Protein AF-A0A536LM81-F1 (afdb_monomer_lite)

Structure (mmCIF, N/CA/C/O backbone):
data_AF-A0A536LM81-F1
#
_entry.id   AF-A0A536LM81-F1
#
loop_
_atom_site.group_PDB
_atom_site.id
_atom_site.type_symbol
_atom_site.label_atom_id
_atom_site.label_alt_id
_atom_site.label_comp_id
_atom_site.label_asym_id
_atom_site.label_entity_id
_atom_site.label_seq_id
_atom_site.pdbx_PDB_ins_code
_atom_site.Cartn_x
_atom_site.Cartn_y
_atom_site.Cartn_z
_atom_site.occupancy
_atom_site.B_iso_or_equiv
_atom_site.auth_seq_id
_atom_site.auth_comp_id
_atom_site.auth_asym_id
_atom_site.auth_atom_id
_atom_site.pdbx_PDB_model_num
ATOM 1 N N . LEU A 1 1 ? 13.296 4.893 -3.646 1.00 87.00 1 LEU A N 1
ATOM 2 C CA . LEU A 1 1 ? 13.263 3.931 -4.775 1.00 87.00 1 LEU A CA 1
ATOM 3 C C . LEU A 1 1 ? 12.574 4.513 -6.009 1.00 87.00 1 LEU A C 1
ATOM 5 O O . LEU A 1 1 ? 13.217 4.584 -7.043 1.00 87.00 1 LEU A O 1
ATOM 9 N N . PHE A 1 2 ? 11.329 4.995 -5.917 1.00 89.56 2 PHE A N 1
ATOM 10 C CA . PHE A 1 2 ? 10.591 5.499 -7.089 1.00 89.56 2 PHE A CA 1
ATOM 11 C C . PHE A 1 2 ? 11.325 6.600 -7.884 1.00 89.56 2 PHE A C 1
ATOM 13 O O . PHE A 1 2 ? 11.478 6.471 -9.094 1.00 89.56 2 PHE A O 1
ATOM 20 N N . LEU A 1 3 ? 11.869 7.625 -7.208 1.00 90.38 3 LEU A N 1
ATOM 21 C CA . LEU A 1 3 ? 12.634 8.699 -7.867 1.00 90.38 3 LEU A CA 1
ATOM 22 C C . LEU A 1 3 ? 13.874 8.190 -8.623 1.00 90.38 3 LEU A C 1
ATOM 24 O O . LEU A 1 3 ? 14.203 8.695 -9.689 1.00 90.38 3 LEU A O 1
ATOM 28 N N . PHE A 1 4 ? 14.543 7.166 -8.091 1.00 90.69 4 PHE A N 1
ATOM 29 C CA . PHE A 1 4 ? 15.691 6.539 -8.745 1.00 90.69 4 PHE A CA 1
ATOM 30 C C . PHE A 1 4 ? 15.268 5.818 -10.031 1.00 90.69 4 PHE A C 1
ATOM 32 O O . PHE A 1 4 ? 15.916 5.967 -11.060 1.00 90.69 4 PHE A O 1
ATOM 39 N N . VAL A 1 5 ? 14.137 5.106 -9.998 1.00 89.38 5 VAL A N 1
ATOM 40 C CA . VAL A 1 5 ? 13.593 4.409 -11.174 1.00 89.38 5 VAL A CA 1
ATOM 41 C C . VAL A 1 5 ? 13.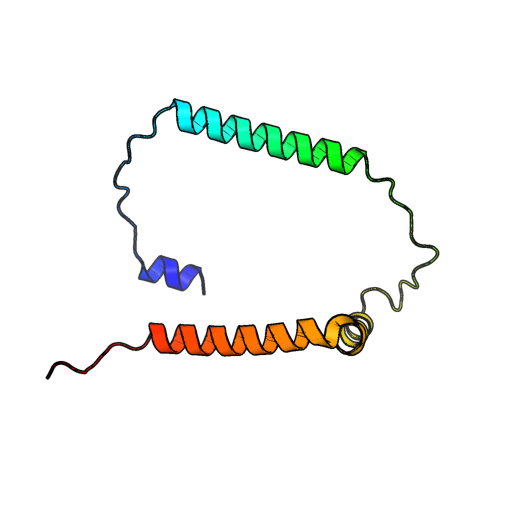207 5.393 -12.281 1.00 89.38 5 VAL A C 1
ATOM 43 O O . VAL A 1 5 ? 13.610 5.188 -13.421 1.00 89.38 5 VAL A O 1
ATOM 46 N N . ILE A 1 6 ? 12.486 6.480 -11.971 1.00 88.81 6 ILE A N 1
ATOM 47 C CA . ILE A 1 6 ? 12.109 7.473 -12.998 1.00 88.81 6 ILE A CA 1
ATOM 48 C C . ILE A 1 6 ? 13.331 8.222 -13.548 1.00 88.81 6 ILE A C 1
ATOM 50 O O . ILE A 1 6 ? 13.355 8.561 -14.727 1.00 88.81 6 ILE A O 1
ATOM 54 N N . ALA A 1 7 ? 14.358 8.443 -12.718 1.00 89.88 7 ALA A N 1
ATOM 55 C CA . ALA A 1 7 ? 15.603 9.068 -13.151 1.00 89.88 7 ALA A CA 1
ATOM 56 C C . ALA A 1 7 ? 16.390 8.158 -14.108 1.00 89.88 7 ALA A C 1
ATOM 58 O O . ALA A 1 7 ? 16.882 8.637 -15.126 1.00 89.88 7 ALA A O 1
ATOM 59 N N . LEU A 1 8 ? 16.456 6.849 -13.828 1.00 89.06 8 LEU A N 1
ATOM 60 C CA . LEU A 1 8 ? 17.071 5.859 -14.722 1.00 89.06 8 LEU A CA 1
ATOM 61 C C . LEU A 1 8 ? 16.290 5.658 -16.026 1.00 89.06 8 LEU A C 1
ATOM 63 O O . LEU A 1 8 ? 16.895 5.362 -17.053 1.00 89.06 8 LEU A O 1
ATOM 67 N N . LEU A 1 9 ? 14.961 5.800 -15.993 1.00 86.94 9 LEU A N 1
ATOM 68 C CA . LEU A 1 9 ? 14.104 5.622 -17.168 1.00 86.94 9 LEU A CA 1
ATOM 69 C C . LEU A 1 9 ? 14.229 6.784 -18.172 1.00 86.94 9 LEU A C 1
ATOM 71 O O . LEU A 1 9 ? 13.948 6.604 -19.356 1.00 86.94 9 LEU A O 1
ATOM 75 N N . GLY A 1 10 ? 14.695 7.952 -17.717 1.00 81.88 10 GLY A N 1
ATOM 76 C CA . GLY A 1 10 ? 14.835 9.154 -18.535 1.00 81.88 10 GLY A CA 1
ATOM 77 C C . GLY A 1 10 ? 13.485 9.740 -18.985 1.00 81.88 10 GLY A C 1
ATOM 78 O O . GLY A 1 10 ? 12.427 9.147 -18.763 1.00 81.88 10 GLY A O 1
ATOM 79 N N . PRO A 1 11 ? 13.478 10.933 -19.606 1.00 76.69 11 PRO A N 1
ATOM 80 C CA . PRO A 1 11 ? 12.252 11.542 -20.110 1.00 76.69 11 PRO A CA 1
ATOM 81 C C . PRO A 1 11 ? 11.655 10.673 -21.225 1.00 76.69 11 PRO A C 1
ATOM 83 O O . PRO A 1 11 ? 12.167 10.623 -22.346 1.00 76.69 11 PRO A O 1
ATOM 86 N N . ALA A 1 12 ? 10.559 9.982 -20.913 1.00 68.81 12 ALA A N 1
ATOM 87 C CA . ALA A 1 12 ? 9.782 9.248 -21.897 1.00 68.81 12 ALA A CA 1
ATOM 88 C C . ALA A 1 12 ? 9.231 10.244 -22.927 1.00 68.81 12 ALA A C 1
ATOM 90 O O . ALA A 1 12 ? 8.481 11.157 -22.584 1.00 68.81 12 ALA A O 1
ATOM 91 N N . ARG A 1 13 ? 9.619 10.090 -24.197 1.00 63.66 13 ARG A N 1
ATOM 92 C CA . ARG A 1 13 ? 9.057 10.894 -25.287 1.00 63.66 13 ARG A CA 1
ATOM 93 C C . ARG A 1 13 ? 7.572 10.565 -25.387 1.00 63.66 13 ARG A C 1
ATOM 95 O O . ARG A 1 13 ? 7.214 9.414 -25.635 1.00 63.66 13 ARG A O 1
ATOM 102 N N . GLU A 1 14 ? 6.718 11.564 -25.187 1.00 64.38 14 GLU A N 1
ATOM 103 C CA . GLU A 1 14 ? 5.279 11.428 -25.389 1.00 64.38 14 GLU A CA 1
ATOM 104 C C . GLU A 1 14 ? 5.008 11.137 -26.871 1.00 64.38 14 GLU A C 1
ATOM 106 O O . GLU A 1 14 ? 4.896 12.032 -27.706 1.00 64.38 14 GLU A O 1
ATOM 111 N N . LEU A 1 15 ? 4.914 9.853 -27.223 1.00 58.97 15 LEU A N 1
ATOM 112 C CA . LEU A 1 15 ? 4.260 9.424 -28.452 1.00 58.97 15 LEU A CA 1
ATOM 113 C C . LEU A 1 15 ? 2.786 9.794 -28.297 1.00 58.97 15 LEU A C 1
ATOM 115 O O . LEU A 1 15 ? 2.026 9.085 -27.634 1.00 58.97 15 LEU A O 1
ATOM 119 N N . GLY A 1 16 ? 2.424 10.955 -28.847 1.00 63.00 16 GLY A N 1
ATOM 120 C CA . GLY A 1 16 ? 1.078 11.509 -28.836 1.00 63.00 16 GLY A CA 1
ATOM 121 C C . GLY A 1 16 ? 0.074 1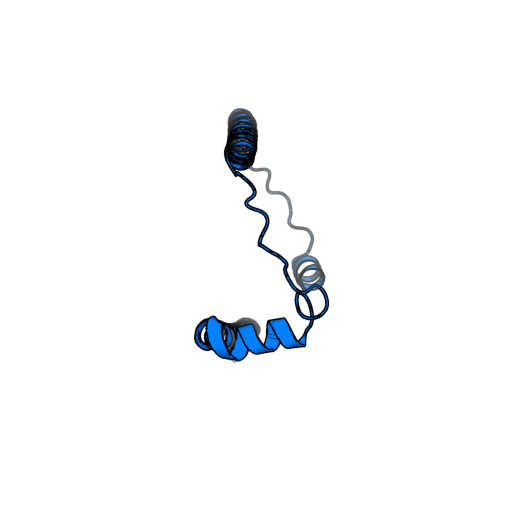0.500 -29.376 1.00 63.00 16 GLY A C 1
ATOM 122 O O . GLY A 1 16 ? -0.161 10.406 -30.576 1.00 63.00 16 GLY A O 1
ATOM 123 N N . ARG A 1 17 ? -0.533 9.724 -28.480 1.00 56.97 17 ARG A N 1
ATOM 124 C CA . ARG A 1 17 ? -1.687 8.901 -28.818 1.00 56.97 17 ARG A CA 1
ATOM 125 C C . ARG A 1 17 ? -2.876 9.836 -28.901 1.00 56.97 17 ARG A C 1
ATOM 127 O O . ARG A 1 17 ? -3.210 10.487 -27.914 1.00 56.97 17 ARG A O 1
ATOM 134 N N . GLY A 1 18 ? -3.484 9.905 -30.084 1.00 63.28 18 GLY A N 1
ATOM 135 C CA . GLY A 1 18 ? -4.716 10.639 -30.342 1.00 63.28 18 GLY A CA 1
ATOM 136 C C . GLY A 1 18 ? -5.768 10.288 -29.297 1.00 63.28 18 GLY A C 1
ATOM 137 O O . GLY A 1 18 ? -6.454 9.274 -29.394 1.00 63.28 18 GLY A O 1
ATOM 138 N N . ARG A 1 19 ? -5.870 11.123 -28.262 1.00 59.31 19 ARG A N 1
ATOM 139 C CA . ARG A 1 19 ? -6.931 11.045 -27.268 1.00 59.31 19 ARG A CA 1
ATOM 140 C C . ARG A 1 19 ? -8.186 11.498 -27.984 1.00 59.31 19 ARG A C 1
ATOM 142 O O . ARG A 1 19 ? -8.380 12.692 -28.206 1.00 59.31 19 ARG A O 1
ATOM 149 N N . LEU A 1 20 ? -9.040 10.551 -28.355 1.00 62.69 20 LEU A N 1
ATOM 150 C CA . LEU A 1 20 ? -10.411 10.874 -28.720 1.00 62.69 20 LEU A CA 1
ATOM 151 C C . LEU A 1 20 ? -10.971 11.698 -27.554 1.00 62.69 20 LEU A C 1
ATOM 153 O O . LEU A 1 20 ? -11.030 11.214 -26.424 1.00 62.69 20 LEU A O 1
ATOM 157 N N . ARG A 1 21 ? -11.302 12.975 -27.791 1.00 66.50 21 ARG A N 1
ATOM 158 C CA . ARG A 1 21 ? -11.744 13.926 -26.746 1.00 66.50 21 ARG A CA 1
ATOM 159 C C . ARG A 1 21 ? -12.872 13.344 -25.885 1.00 66.50 21 ARG A C 1
ATOM 161 O O . ARG A 1 21 ? -12.935 13.609 -24.688 1.00 66.50 21 ARG A O 1
ATOM 168 N N . PHE A 1 22 ? -13.680 12.473 -26.488 1.00 75.00 22 PHE A N 1
ATOM 169 C CA . PHE A 1 22 ? -14.745 11.715 -25.847 1.00 75.00 22 PHE A CA 1
ATOM 170 C C . PHE A 1 22 ? -14.265 10.761 -24.737 1.00 75.00 22 PHE A C 1
ATOM 172 O O . PHE A 1 22 ? -14.910 10.677 -23.699 1.00 75.00 22 PHE A O 1
ATOM 179 N N . GLN A 1 23 ? -13.101 10.115 -24.880 1.00 81.31 23 GLN A N 1
ATOM 180 C CA . GLN A 1 23 ? -12.539 9.238 -23.844 1.00 81.31 23 GLN A CA 1
ATOM 181 C C . GLN A 1 23 ? -12.197 10.017 -22.570 1.00 81.31 23 GLN A C 1
ATOM 183 O O . GLN A 1 23 ? -12.441 9.535 -21.472 1.00 81.31 23 GLN A O 1
ATOM 188 N N . THR A 1 24 ? -11.680 11.243 -22.701 1.00 81.81 24 THR A N 1
ATOM 189 C CA . THR A 1 24 ? -11.380 12.089 -21.531 1.00 81.81 24 THR A CA 1
ATOM 190 C C . THR A 1 24 ? -12.657 12.485 -20.796 1.00 81.81 24 THR A C 1
ATOM 192 O O . THR A 1 24 ? -12.684 12.480 -19.569 1.00 81.81 24 THR A O 1
ATOM 195 N N . TRP A 1 25 ? -13.721 12.786 -21.543 1.00 88.94 25 TRP A N 1
ATOM 196 C CA . TRP A 1 25 ? -15.028 13.114 -20.978 1.00 88.94 25 TRP A CA 1
ATOM 197 C C . TRP A 1 25 ? -15.664 11.908 -20.279 1.00 88.94 25 TRP A C 1
ATOM 199 O O . TRP A 1 25 ? -16.162 12.035 -19.165 1.00 88.94 25 TRP A O 1
ATOM 209 N N . LEU A 1 26 ? -15.565 10.722 -20.886 1.00 91.12 26 LEU A N 1
ATOM 210 C CA . LEU A 1 26 ? -16.053 9.478 -20.296 1.00 91.12 26 LEU A CA 1
ATOM 211 C C . LEU A 1 26 ? -15.272 9.094 -19.028 1.00 91.12 26 LEU A C 1
ATOM 213 O O . LEU A 1 26 ? -15.882 8.717 -18.031 1.00 91.12 26 LEU A O 1
ATOM 217 N N . SER A 1 27 ? -13.942 9.243 -19.021 1.00 90.50 27 SER A N 1
ATOM 218 C CA . SER A 1 27 ? -13.123 9.029 -17.818 1.00 90.50 27 SER A CA 1
ATOM 219 C C . SER A 1 27 ? -13.455 10.027 -16.708 1.00 90.50 27 SER A C 1
ATOM 221 O O . SER A 1 27 ? -13.550 9.632 -15.550 1.00 90.50 27 SER A O 1
ATOM 223 N N . ALA A 1 28 ? -13.672 11.302 -17.045 1.00 92.62 28 ALA A N 1
ATOM 224 C CA . ALA A 1 28 ? -14.071 12.314 -16.068 1.00 92.62 28 ALA A CA 1
ATOM 225 C C . ALA A 1 28 ? -15.449 12.005 -15.463 1.00 92.62 28 ALA A C 1
ATOM 227 O O . ALA A 1 28 ? -15.612 12.073 -14.245 1.00 92.62 28 ALA A O 1
ATOM 228 N N . LEU A 1 29 ? -16.413 11.598 -16.295 1.00 95.38 29 LEU A N 1
ATOM 229 C CA . LEU A 1 29 ? -17.730 11.161 -15.838 1.00 95.38 29 LEU A CA 1
ATOM 230 C C . LEU A 1 29 ? -17.624 9.942 -14.913 1.00 95.38 29 LEU A C 1
ATOM 232 O O . LEU A 1 29 ? -18.250 9.926 -13.858 1.00 95.38 29 LEU A O 1
ATOM 236 N N . PHE A 1 30 ? -16.798 8.952 -15.262 1.00 95.62 30 PHE A N 1
ATOM 237 C CA . PHE A 1 30 ? -16.581 7.769 -14.427 1.00 95.62 30 PHE A CA 1
ATOM 238 C C . PHE A 1 30 ? -16.013 8.126 -13.048 1.00 95.62 30 PHE A C 1
ATOM 240 O O . PHE A 1 30 ? -16.511 7.639 -12.036 1.00 95.62 30 PHE A O 1
ATOM 247 N N . VAL A 1 31 ? -15.016 9.017 -12.990 1.00 96.62 31 VAL A N 1
ATOM 248 C CA . VAL A 1 31 ? -14.449 9.494 -11.716 1.00 96.62 31 VAL A CA 1
ATOM 249 C C . VAL A 1 31 ? -15.502 10.230 -10.888 1.00 96.62 31 VAL A C 1
ATOM 251 O O . VAL A 1 31 ? -15.620 9.966 -9.695 1.00 96.62 31 VAL A O 1
ATOM 254 N N . LEU A 1 32 ? -16.300 11.107 -11.506 1.00 97.25 32 LEU A N 1
ATOM 255 C CA . LEU A 1 32 ? -17.383 11.818 -10.817 1.00 97.25 32 LEU A CA 1
ATOM 256 C C . LEU A 1 32 ? -18.422 10.858 -10.232 1.00 97.25 32 LEU A C 1
ATOM 258 O O . LEU A 1 32 ? -18.810 11.008 -9.076 1.00 97.25 32 LEU A O 1
ATOM 262 N N . VAL A 1 33 ? -18.837 9.851 -11.003 1.00 97.44 33 VAL A N 1
ATOM 263 C CA . VAL A 1 33 ? -19.781 8.826 -10.540 1.00 97.44 33 VAL A CA 1
ATOM 264 C C . VAL A 1 33 ? -19.181 8.010 -9.397 1.00 97.44 33 VAL A C 1
ATOM 266 O O . VAL A 1 33 ? -19.858 7.793 -8.397 1.00 97.44 33 VAL A O 1
ATOM 269 N N . LEU A 1 34 ? -17.915 7.595 -9.499 1.00 97.06 34 LEU A N 1
ATOM 270 C CA . LEU A 1 34 ? -17.243 6.813 -8.458 1.00 97.06 34 LEU A CA 1
ATOM 271 C C . LEU A 1 34 ? -17.092 7.603 -7.152 1.00 97.06 34 LEU A C 1
ATOM 273 O O . LEU A 1 34 ? -17.355 7.064 -6.079 1.00 97.06 34 LEU A O 1
ATOM 277 N N . LEU A 1 35 ? -16.731 8.886 -7.234 1.00 97.00 35 LEU A N 1
ATOM 278 C CA . LEU A 1 35 ? -16.664 9.769 -6.068 1.00 97.00 35 LEU A CA 1
ATOM 279 C C . LEU A 1 35 ? -18.047 10.014 -5.458 1.00 97.00 35 LEU A C 1
ATOM 281 O O . LEU A 1 35 ? -18.189 9.952 -4.239 1.00 97.00 35 LEU A O 1
ATOM 285 N N . GLY A 1 36 ? -19.069 10.240 -6.289 1.00 96.50 36 GLY A N 1
ATOM 286 C CA . GLY A 1 36 ? -20.452 10.383 -5.831 1.00 96.50 36 GLY A CA 1
ATOM 287 C C . GLY A 1 36 ? -20.968 9.120 -5.140 1.00 96.50 36 GLY A C 1
ATOM 288 O O . GLY A 1 36 ? -21.586 9.207 -4.080 1.00 96.50 36 GLY A O 1
ATOM 289 N N . LEU A 1 37 ? -20.648 7.944 -5.686 1.00 95.62 37 LEU A N 1
ATOM 290 C CA . LEU A 1 37 ? -20.977 6.654 -5.085 1.00 95.62 37 LEU A CA 1
ATOM 291 C C . LEU A 1 37 ? -20.259 6.468 -3.745 1.00 95.62 37 LEU A C 1
ATOM 293 O O . LEU A 1 37 ? -20.906 6.124 -2.761 1.00 95.62 37 LEU A O 1
ATOM 297 N N . MET A 1 38 ? -18.951 6.745 -3.675 1.00 95.00 38 MET A N 1
ATOM 298 C CA . MET A 1 38 ? -18.205 6.718 -2.412 1.00 95.00 38 MET A CA 1
ATOM 299 C C . MET A 1 38 ? -18.834 7.640 -1.369 1.00 95.00 38 MET A C 1
ATOM 301 O O . MET A 1 38 ? -19.031 7.229 -0.229 1.00 95.00 38 MET A O 1
ATOM 305 N N . TRP A 1 39 ? -19.177 8.868 -1.756 1.00 94.88 39 TRP A N 1
ATOM 306 C CA . TRP A 1 39 ? -19.812 9.832 -0.864 1.00 94.88 39 TRP A CA 1
ATOM 307 C C . TRP A 1 39 ? -21.161 9.327 -0.340 1.00 94.88 39 TRP A C 1
ATOM 309 O O . TRP A 1 39 ? -21.409 9.369 0.864 1.00 94.88 39 TRP A O 1
ATOM 319 N N . ALA A 1 40 ? -22.006 8.786 -1.221 1.00 93.75 40 ALA A N 1
ATOM 320 C CA . ALA A 1 40 ? -23.292 8.205 -0.843 1.00 93.75 40 ALA A CA 1
ATOM 321 C C . ALA A 1 40 ? -23.131 7.005 0.106 1.00 93.75 40 ALA A C 1
ATOM 323 O O . ALA A 1 40 ? -23.858 6.902 1.094 1.00 93.75 40 ALA A O 1
ATOM 324 N N . LEU A 1 41 ? -22.150 6.131 -0.148 1.00 91.00 41 LEU A N 1
ATOM 325 C CA . LEU A 1 41 ? -21.835 5.008 0.739 1.00 91.00 41 LEU A CA 1
ATOM 326 C C . LEU A 1 41 ? -21.419 5.494 2.129 1.00 91.00 41 LEU A C 1
ATOM 328 O O . LEU A 1 41 ? -21.891 4.949 3.121 1.00 91.00 41 LEU A O 1
ATOM 332 N N . LEU A 1 42 ? -20.580 6.532 2.210 1.00 89.31 42 LEU A N 1
ATOM 333 C CA . LEU A 1 42 ? -20.116 7.093 3.481 1.00 89.31 42 LEU A CA 1
ATOM 334 C C . LEU A 1 42 ? -21.260 7.700 4.308 1.00 89.31 42 LEU A C 1
ATOM 336 O O . LEU A 1 42 ? -21.262 7.550 5.527 1.00 89.31 42 LEU A O 1
ATOM 340 N N . GLN A 1 43 ? -22.255 8.328 3.670 1.00 87.75 43 GLN A N 1
ATOM 341 C CA . GLN A 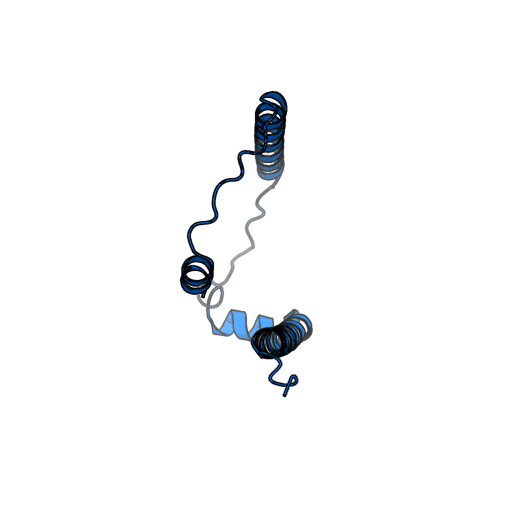1 43 ? -23.436 8.858 4.370 1.00 87.75 43 GLN A CA 1
ATOM 342 C C . GLN A 1 43 ? -24.310 7.763 5.004 1.00 87.75 43 GLN A C 1
ATOM 344 O O . GLN A 1 43 ? -24.999 8.022 5.990 1.00 87.75 43 GLN A O 1
ATOM 349 N N . GLY A 1 44 ? -24.278 6.540 4.465 1.00 79.31 44 GLY A N 1
ATOM 350 C CA . GLY A 1 44 ? -25.011 5.393 5.008 1.00 79.31 44 GLY A CA 1
ATOM 351 C C . GLY A 1 44 ? -24.351 4.735 6.225 1.00 79.31 44 GLY A C 1
ATOM 352 O O . GLY A 1 44 ? -24.972 3.893 6.875 1.00 79.31 44 GLY A O 1
ATOM 353 N N . ILE A 1 45 ? -23.108 5.099 6.557 1.00 82.50 45 ILE A N 1
ATOM 354 C CA . ILE A 1 45 ? -22.365 4.483 7.660 1.00 82.50 45 ILE A CA 1
ATOM 355 C C . ILE A 1 45 ? -22.808 5.114 8.981 1.00 82.50 45 ILE A C 1
ATOM 357 O O . ILE A 1 45 ? -22.400 6.214 9.347 1.00 82.50 45 ILE A O 1
ATOM 361 N N . GLN A 1 46 ? -23.622 4.382 9.737 1.00 77.06 46 GLN A N 1
ATOM 362 C CA . GLN A 1 46 ? -23.907 4.711 11.131 1.00 77.06 46 GLN A CA 1
ATOM 363 C C . GLN A 1 46 ? -22.660 4.408 11.969 1.00 77.06 46 GLN A C 1
ATOM 365 O O . GLN A 1 46 ? -22.332 3.245 12.219 1.00 77.06 46 GLN A O 1
ATOM 370 N N . TYR A 1 47 ? -21.942 5.452 12.386 1.00 68.69 47 TYR A N 1
ATOM 371 C CA . TYR A 1 47 ? -20.757 5.315 13.230 1.00 68.69 47 TYR A CA 1
ATOM 372 C C . TYR A 1 47 ? -21.168 4.858 14.635 1.00 68.69 47 TYR A C 1
ATOM 374 O O . TYR A 1 47 ? -21.549 5.659 15.490 1.00 68.69 47 TYR A O 1
ATOM 382 N N . ARG A 1 48 ? -21.113 3.548 14.883 1.00 72.81 48 ARG A N 1
ATOM 383 C CA . ARG A 1 48 ? -21.273 2.999 16.229 1.00 72.81 48 ARG A CA 1
ATOM 384 C C . ARG A 1 48 ? -19.984 3.261 16.997 1.00 72.81 48 ARG A C 1
ATOM 386 O O . ARG A 1 48 ? -18.979 2.596 16.766 1.00 72.81 48 ARG A O 1
ATOM 393 N N . GLN A 1 49 ? -20.018 4.258 17.881 1.00 63.41 49 GLN A N 1
ATOM 394 C CA . GLN A 1 49 ? -18.904 4.537 18.781 1.00 63.41 49 GLN A CA 1
ATOM 395 C C . GLN A 1 49 ? -18.588 3.274 19.599 1.00 63.41 49 GLN A C 1
ATOM 397 O O . GLN A 1 49 ? -19.495 2.745 20.248 1.00 63.41 49 GLN A O 1
ATOM 402 N N . PRO A 1 50 ? -17.343 2.768 19.558 1.00 66.00 50 PRO A N 1
ATOM 403 C CA . PRO A 1 50 ? -16.950 1.661 20.410 1.00 66.00 50 PRO A CA 1
ATOM 404 C C . PRO A 1 50 ? -17.026 2.099 21.875 1.00 66.00 50 PRO A C 1
ATOM 406 O O . PRO A 1 50 ? -16.583 3.189 22.245 1.00 66.00 50 PRO A O 1
ATOM 409 N N . GLU A 1 51 ? -17.625 1.248 22.703 1.00 64.19 51 GLU A N 1
ATOM 410 C CA . GLU A 1 51 ? -17.780 1.477 24.134 1.00 64.19 51 GLU A CA 1
ATOM 411 C C . GLU A 1 51 ? -16.389 1.510 24.784 1.00 64.19 51 GLU A C 1
ATOM 413 O O . GLU A 1 51 ? -15.673 0.513 24.776 1.00 64.19 51 GLU A O 1
ATOM 418 N N . LYS A 1 52 ? -15.987 2.690 25.278 1.00 62.16 52 LYS A N 1
ATOM 419 C CA . LYS A 1 52 ? -14.786 2.942 26.098 1.00 62.16 52 LYS A CA 1
ATOM 420 C C . LYS A 1 52 ? -13.541 2.156 25.658 1.00 62.16 52 LYS A C 1
ATOM 422 O O . LYS A 1 52 ? -13.065 1.272 26.365 1.00 62.16 52 LYS A O 1
ATOM 427 N N . ALA A 1 53 ? -12.971 2.530 24.515 1.00 64.19 53 ALA A N 1
ATOM 428 C CA . ALA A 1 53 ? -11.597 2.148 24.215 1.00 64.19 53 ALA A CA 1
ATOM 429 C C . ALA A 1 53 ? -10.665 2.780 25.263 1.00 64.19 53 ALA A C 1
ATOM 431 O O . ALA A 1 53 ? -10.679 3.998 25.453 1.00 64.19 53 ALA A O 1
ATOM 432 N N . ASP A 1 54 ? -9.871 1.958 25.948 1.00 71.94 54 ASP A N 1
ATOM 433 C CA . ASP A 1 54 ? -8.799 2.447 26.809 1.00 71.94 54 ASP A CA 1
ATOM 434 C C . ASP A 1 54 ? -7.734 3.113 25.929 1.00 71.94 54 ASP A C 1
ATOM 436 O O . ASP A 1 54 ? -6.931 2.446 25.273 1.00 71.94 54 ASP A O 1
ATOM 440 N N . LEU A 1 55 ? -7.768 4.446 25.884 1.00 71.44 55 LEU A N 1
ATOM 441 C CA . LEU A 1 55 ? -6.877 5.276 25.070 1.00 71.44 55 LEU A CA 1
ATOM 442 C C . LEU A 1 55 ? -5.402 5.132 25.473 1.00 71.44 55 LEU A C 1
ATOM 444 O O . LEU A 1 55 ? -4.531 5.540 24.710 1.00 71.44 55 LEU A O 1
ATOM 448 N N . SER A 1 56 ? -5.112 4.575 26.656 1.00 76.56 56 SER A N 1
ATOM 449 C CA . SER A 1 56 ? -3.737 4.316 27.096 1.00 76.56 56 SER A CA 1
ATOM 450 C C . SER A 1 56 ? -3.133 3.071 26.442 1.00 76.56 56 SER A C 1
ATOM 452 O O . SER A 1 56 ? -1.922 3.002 26.241 1.00 76.56 56 SER A O 1
ATOM 454 N N . TRP A 1 57 ? -3.974 2.106 26.063 1.00 76.69 57 TRP A N 1
ATOM 455 C CA . TRP A 1 57 ? -3.569 0.875 25.390 1.00 76.69 57 TRP A CA 1
ATOM 456 C C . TRP A 1 57 ? -3.770 0.963 23.877 1.00 76.69 57 TRP A C 1
ATOM 458 O O . TRP A 1 57 ? -2.909 0.544 23.097 1.00 76.69 57 TRP A O 1
ATOM 468 N N . PHE A 1 58 ? -4.897 1.534 23.454 1.00 78.94 58 PHE A N 1
ATOM 469 C CA . PHE A 1 58 ? -5.283 1.653 22.056 1.00 78.94 58 PHE A CA 1
ATOM 470 C C . PHE A 1 58 ? -4.364 2.626 21.305 1.00 78.94 58 PHE A C 1
ATOM 472 O O . PHE A 1 58 ? -4.247 3.793 21.663 1.00 78.94 58 PHE A O 1
ATOM 479 N N . GLY A 1 59 ? -3.717 2.146 20.240 1.00 78.81 59 GLY A N 1
ATOM 480 C CA . GLY A 1 59 ? -2.801 2.950 19.420 1.00 78.81 59 GLY A CA 1
ATOM 481 C C . GLY A 1 59 ? -1.336 2.898 19.866 1.00 78.81 59 GLY A C 1
ATOM 482 O O . GLY A 1 59 ? -0.488 3.544 19.253 1.00 78.81 59 GLY A O 1
ATOM 483 N N . THR A 1 60 ? -1.007 2.104 20.888 1.00 90.00 60 THR A N 1
ATOM 484 C CA . THR A 1 60 ? 0.387 1.845 21.273 1.00 90.00 60 THR A CA 1
ATOM 485 C C . THR A 1 60 ? 1.052 0.832 20.337 1.00 90.00 60 THR A C 1
ATOM 487 O O . THR A 1 60 ? 0.395 -0.070 19.811 1.00 90.00 60 THR A O 1
ATOM 490 N N . VAL A 1 61 ? 2.382 0.910 20.188 1.00 91.62 61 VAL A N 1
ATOM 491 C CA . VAL A 1 61 ? 3.171 -0.094 19.443 1.00 91.62 61 VAL A CA 1
ATOM 492 C C . VAL A 1 61 ? 2.939 -1.500 20.002 1.00 91.62 61 VAL A C 1
ATOM 494 O O . VAL A 1 61 ? 2.811 -2.454 19.237 1.00 91.62 61 VAL A O 1
ATOM 497 N N . GLN A 1 62 ? 2.820 -1.627 21.328 1.00 92.12 62 GLN A N 1
ATOM 498 C CA . GLN A 1 62 ? 2.559 -2.903 21.988 1.00 92.12 62 GLN A CA 1
ATOM 499 C C . GLN A 1 62 ? 1.199 -3.489 21.587 1.00 92.12 62 GLN A C 1
ATOM 501 O O . GLN A 1 62 ? 1.131 -4.674 21.264 1.00 92.12 62 GLN A O 1
ATOM 506 N N . SER A 1 63 ? 0.136 -2.676 21.537 1.00 90.94 63 SER A N 1
ATOM 507 C CA . SER A 1 63 ? -1.193 -3.144 21.115 1.00 90.94 63 SER A CA 1
ATOM 508 C C . SER A 1 63 ? -1.200 -3.680 19.678 1.00 90.94 63 SER A C 1
ATOM 510 O O . SER A 1 63 ? -1.799 -4.721 19.404 1.00 90.94 63 SER A O 1
ATOM 512 N N . ILE A 1 64 ? -0.460 -3.028 18.775 1.00 91.88 64 ILE A N 1
ATOM 513 C CA . ILE A 1 64 ? -0.307 -3.464 17.382 1.00 91.88 64 ILE A CA 1
ATOM 514 C C . ILE A 1 64 ? 0.515 -4.754 17.314 1.00 91.88 64 ILE A C 1
ATOM 516 O O . ILE A 1 64 ? 0.116 -5.689 16.624 1.00 91.88 64 ILE A O 1
ATOM 520 N N . ALA A 1 65 ? 1.630 -4.834 18.047 1.00 92.44 65 ALA A N 1
ATOM 521 C CA . ALA A 1 65 ? 2.481 -6.021 18.081 1.00 92.44 65 ALA A CA 1
ATOM 522 C C . ALA A 1 65 ? 1.709 -7.256 18.570 1.00 92.44 65 ALA A C 1
ATOM 524 O O . ALA A 1 65 ? 1.755 -8.301 17.925 1.00 92.44 65 ALA A O 1
ATOM 525 N N . VAL A 1 66 ? 0.933 -7.127 19.652 1.00 94.25 66 VAL A N 1
ATOM 526 C CA . VAL A 1 66 ? 0.066 -8.213 20.133 1.00 94.25 66 VAL A CA 1
ATOM 527 C C . VAL A 1 66 ? -0.928 -8.622 19.046 1.00 94.25 66 VAL A C 1
ATOM 529 O O . VAL A 1 66 ? -1.065 -9.812 18.780 1.00 94.25 66 VAL A O 1
ATOM 532 N N . GLY A 1 67 ? -1.572 -7.671 18.363 1.00 93.12 67 GLY A N 1
ATOM 533 C CA . GLY A 1 67 ? -2.476 -7.971 17.247 1.00 93.12 67 GLY A CA 1
ATOM 534 C C . GLY A 1 67 ? -1.799 -8.725 16.096 1.00 93.12 67 GLY A C 1
ATOM 535 O O . GLY A 1 67 ? -2.343 -9.723 15.621 1.00 93.12 67 GLY A O 1
ATOM 536 N N . LEU A 1 68 ? -0.600 -8.295 15.686 1.00 94.44 68 LEU A N 1
ATOM 537 C CA . LEU A 1 68 ? 0.184 -8.914 14.609 1.00 94.44 68 LEU A CA 1
ATOM 538 C C . LEU A 1 68 ? 0.633 -10.341 14.938 1.00 94.44 68 LEU A C 1
ATOM 540 O O . LEU A 1 68 ? 0.559 -11.203 14.072 1.00 94.44 68 LEU A O 1
ATOM 544 N N . PHE A 1 69 ? 1.045 -10.608 16.178 1.00 94.25 69 PHE A N 1
ATOM 545 C CA . PHE A 1 69 ? 1.548 -11.924 16.590 1.00 94.25 69 PHE A CA 1
ATOM 546 C C . PHE A 1 69 ? 0.480 -12.865 17.163 1.00 94.25 69 PHE A C 1
ATOM 548 O O . PHE A 1 69 ? 0.799 -13.995 17.519 1.00 94.25 69 PHE A O 1
ATOM 555 N N . THR A 1 70 ? -0.781 -12.436 17.259 1.00 94.75 70 THR A N 1
ATOM 556 C CA . THR A 1 70 ? -1.881 -13.295 17.737 1.00 94.75 70 THR A CA 1
ATOM 557 C C . THR A 1 70 ? -2.975 -13.443 16.688 1.00 94.75 70 THR A C 1
ATOM 559 O O . THR A 1 70 ? -3.184 -14.527 16.153 1.00 94.75 70 THR A O 1
ATOM 562 N N . THR A 1 71 ? -3.654 -12.347 16.351 1.00 94.69 71 THR A N 1
ATOM 563 C CA . THR A 1 71 ? -4.826 -12.348 15.463 1.00 94.69 71 THR A CA 1
ATOM 564 C C . THR A 1 71 ? -4.412 -12.351 13.994 1.00 94.69 71 THR A C 1
ATOM 566 O O . THR A 1 71 ? -5.014 -13.038 13.173 1.00 94.69 71 THR A O 1
ATOM 569 N N . PHE A 1 72 ? -3.355 -11.608 13.663 1.00 95.50 72 PHE A N 1
ATOM 570 C CA . PHE A 1 72 ? -2.860 -11.419 12.299 1.00 95.50 72 PHE A CA 1
ATOM 571 C C . PHE A 1 72 ? -1.549 -12.171 12.030 1.00 95.50 72 PHE A C 1
ATOM 573 O O . PHE A 1 72 ? -0.778 -11.770 11.160 1.00 95.50 72 PHE A O 1
ATOM 580 N N . LEU A 1 73 ? -1.323 -13.291 12.724 1.00 96.19 73 LEU A N 1
ATOM 581 C CA . LEU A 1 73 ? -0.089 -14.073 12.603 1.00 96.19 73 LEU A CA 1
ATOM 582 C C . LEU A 1 73 ? 0.131 -14.580 11.170 1.00 96.19 73 LEU A C 1
ATOM 584 O O . LEU A 1 73 ? 1.176 -14.332 10.576 1.00 96.19 73 LEU A O 1
ATOM 588 N N . TYR A 1 74 ? -0.886 -15.207 10.572 1.00 97.44 74 TYR A N 1
ATOM 589 C CA . TYR A 1 74 ? -0.805 -15.711 9.197 1.00 97.44 74 TYR A CA 1
ATOM 590 C C . TYR A 1 74 ? -0.525 -14.621 8.148 1.00 97.44 74 TYR A C 1
ATOM 592 O O . TYR A 1 74 ? 0.403 -14.789 7.356 1.00 97.44 74 TYR A O 1
ATOM 600 N N . PRO A 1 75 ? -1.274 -13.497 8.091 1.00 96.44 75 PRO A N 1
ATOM 601 C CA . PRO A 1 75 ? -0.959 -12.440 7.136 1.00 96.44 75 PRO A CA 1
ATOM 602 C C . PRO A 1 75 ? 0.397 -11.783 7.415 1.00 96.44 75 PRO A C 1
ATOM 604 O O . PRO A 1 75 ? 1.080 -11.428 6.458 1.00 96.44 75 PRO A O 1
ATOM 607 N N . PHE A 1 76 ? 0.830 -11.668 8.675 1.00 97.25 76 PHE A N 1
ATOM 608 C CA . PHE A 1 76 ? 2.173 -11.181 8.997 1.00 97.25 76 PHE A CA 1
ATOM 609 C C . PHE A 1 76 ? 3.258 -12.071 8.369 1.00 97.25 76 PHE A C 1
ATOM 611 O O . PHE A 1 76 ? 4.109 -11.572 7.626 1.00 97.25 76 PHE A O 1
ATOM 618 N N . GLU A 1 77 ? 3.185 -13.389 8.566 1.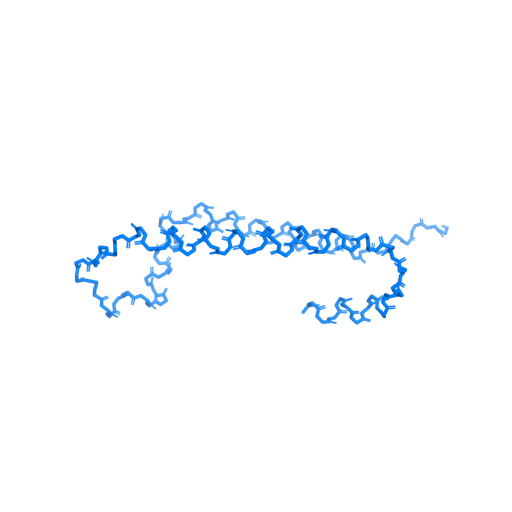00 97.12 77 GLU A N 1
ATOM 619 C CA . GLU A 1 77 ? 4.123 -14.337 7.952 1.00 97.12 77 GLU A CA 1
ATOM 620 C C . GLU A 1 77 ? 4.076 -14.288 6.422 1.00 97.12 77 GLU A C 1
ATOM 622 O O . GLU A 1 77 ? 5.120 -14.244 5.765 1.00 97.12 77 GLU A O 1
ATOM 627 N N . LEU A 1 78 ? 2.875 -14.205 5.843 1.00 98.25 78 LEU A N 1
ATOM 628 C CA . LEU A 1 78 ? 2.710 -14.091 4.397 1.00 98.25 78 LEU A CA 1
ATOM 629 C C . LEU A 1 78 ? 3.374 -12.824 3.849 1.00 98.25 78 LEU A C 1
ATOM 631 O O . LEU A 1 78 ? 4.025 -12.886 2.809 1.00 98.25 78 LEU A O 1
ATOM 635 N N . THR A 1 79 ? 3.263 -11.685 4.541 1.00 97.50 79 THR A N 1
ATOM 636 C CA . THR A 1 79 ? 3.968 -10.466 4.120 1.00 97.50 79 THR A CA 1
ATOM 637 C C . THR A 1 79 ? 5.484 -10.613 4.202 1.00 97.50 79 THR A C 1
ATOM 639 O O . THR A 1 79 ? 6.173 -10.132 3.307 1.00 97.50 79 THR A O 1
ATOM 642 N N . SER A 1 80 ? 6.013 -11.329 5.199 1.00 97.12 80 SER A N 1
ATOM 643 C CA . SER A 1 80 ? 7.450 -11.626 5.289 1.00 97.12 80 SER A CA 1
ATOM 644 C C . SER A 1 80 ? 7.934 -12.440 4.081 1.00 97.12 80 SER A C 1
ATOM 646 O O . SER A 1 80 ? 8.905 -12.067 3.420 1.00 97.12 80 SER A O 1
ATOM 648 N N . ILE A 1 81 ? 7.197 -13.495 3.714 1.00 98.38 81 ILE A N 1
ATOM 649 C CA . ILE A 1 81 ? 7.488 -14.301 2.518 1.00 98.38 81 ILE A CA 1
ATOM 650 C C . ILE A 1 81 ? 7.334 -13.463 1.244 1.00 98.38 81 ILE A C 1
ATOM 652 O O . ILE A 1 81 ? 8.185 -13.528 0.360 1.00 98.38 81 ILE A O 1
ATOM 656 N N . LEU A 1 82 ? 6.284 -12.645 1.144 1.00 98.31 82 LEU A N 1
ATOM 657 C CA . LEU A 1 82 ? 6.057 -11.763 -0.001 1.00 98.31 82 LEU A CA 1
ATOM 658 C C . LEU A 1 82 ? 7.226 -10.789 -0.193 1.00 98.31 82 LEU A C 1
ATOM 660 O O . LEU A 1 82 ? 7.673 -10.588 -1.320 1.00 98.31 82 LEU A O 1
ATOM 664 N N . LEU A 1 83 ? 7.748 -10.220 0.897 1.00 98.06 83 LEU A N 1
ATOM 665 C CA . LEU A 1 83 ? 8.919 -9.344 0.867 1.00 98.06 83 LEU A CA 1
ATOM 666 C C . LEU A 1 83 ? 10.188 -10.101 0.461 1.00 98.06 83 LEU A C 1
ATOM 668 O O . LEU A 1 83 ? 10.959 -9.585 -0.347 1.00 98.06 83 LEU A O 1
ATOM 672 N N . LEU A 1 84 ? 10.384 -11.328 0.954 1.00 98.38 84 LEU A N 1
ATOM 673 C CA . LEU A 1 84 ? 11.494 -12.189 0.536 1.00 98.38 84 LEU A CA 1
ATOM 674 C C . LEU A 1 84 ? 11.438 -12.478 -0.972 1.00 98.38 84 LEU A C 1
ATOM 676 O O . LEU A 1 84 ? 12.427 -12.284 -1.679 1.00 98.38 84 LEU A O 1
ATOM 680 N N . VAL A 1 85 ? 10.273 -12.887 -1.478 1.00 98.25 85 VAL A N 1
ATOM 681 C CA . VAL A 1 85 ? 10.051 -13.163 -2.906 1.00 98.25 85 VAL A CA 1
ATOM 682 C C . VAL A 1 85 ? 10.247 -11.899 -3.744 1.00 98.25 85 VAL A C 1
ATOM 684 O O . VAL A 1 85 ? 10.908 -11.955 -4.780 1.00 98.25 85 VAL A O 1
ATOM 687 N N . ALA A 1 86 ? 9.737 -10.750 -3.294 1.00 97.81 86 ALA A N 1
ATOM 688 C CA . ALA A 1 86 ? 9.920 -9.473 -3.979 1.00 97.81 86 ALA A CA 1
ATOM 689 C C . ALA A 1 86 ? 11.399 -9.062 -4.050 1.00 97.81 86 ALA A C 1
ATOM 691 O O . ALA A 1 86 ? 11.855 -8.606 -5.099 1.00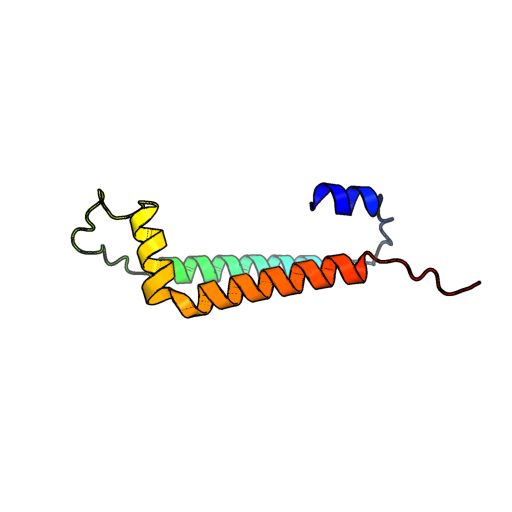 97.81 86 ALA A O 1
ATOM 692 N N . ALA A 1 87 ? 12.163 -9.258 -2.971 1.00 97.12 87 ALA A N 1
ATOM 693 C CA . ALA A 1 87 ? 13.595 -8.973 -2.942 1.00 97.12 87 ALA A CA 1
ATOM 694 C C . ALA A 1 87 ? 14.372 -9.880 -3.908 1.00 97.12 87 ALA A C 1
ATOM 696 O O . ALA A 1 87 ? 15.157 -9.382 -4.716 1.00 97.12 87 ALA A O 1
ATOM 697 N N . ILE A 1 88 ? 14.107 -11.191 -3.886 1.00 97.81 88 ILE A N 1
ATOM 698 C CA . ILE A 1 88 ? 14.712 -12.148 -4.826 1.00 97.81 88 ILE A CA 1
ATOM 699 C C . ILE A 1 88 ? 14.353 -11.779 -6.270 1.00 97.81 88 ILE A C 1
ATOM 701 O O . ILE A 1 88 ? 15.238 -11.716 -7.122 1.00 97.81 88 ILE A O 1
ATOM 705 N N . GLY A 1 89 ? 13.079 -11.488 -6.545 1.00 96.12 89 GLY A N 1
ATOM 706 C CA . GLY A 1 89 ? 12.602 -11.095 -7.871 1.00 96.12 89 GLY A CA 1
ATOM 707 C C . GLY A 1 89 ? 13.265 -9.817 -8.385 1.00 96.12 89 GLY A C 1
ATOM 708 O O . GLY A 1 89 ? 13.699 -9.769 -9.536 1.00 96.12 89 GLY A O 1
ATOM 709 N N . ALA A 1 90 ? 13.418 -8.805 -7.527 1.00 94.56 90 ALA A N 1
ATOM 710 C CA . ALA A 1 90 ? 14.121 -7.572 -7.870 1.00 94.56 90 ALA A CA 1
ATOM 711 C C . ALA A 1 90 ? 15.604 -7.825 -8.191 1.00 94.56 90 ALA A C 1
ATOM 713 O O . ALA A 1 90 ? 16.111 -7.300 -9.183 1.00 94.56 90 ALA A O 1
A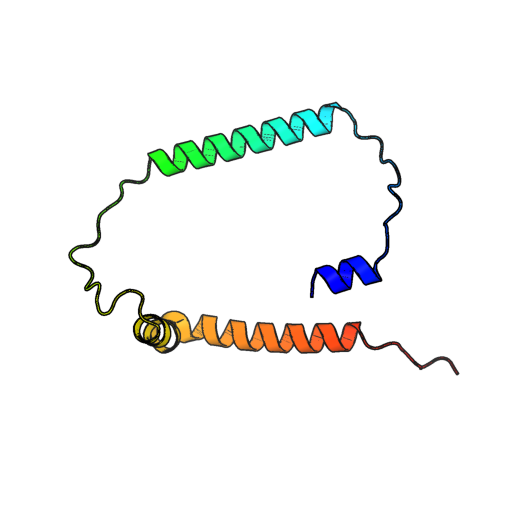TOM 714 N N . ILE A 1 91 ? 16.288 -8.660 -7.398 1.00 94.44 91 ILE A N 1
ATOM 715 C CA . ILE A 1 91 ? 17.696 -9.021 -7.626 1.00 94.44 91 ILE A CA 1
ATOM 716 C C . ILE A 1 91 ? 17.847 -9.794 -8.939 1.00 94.44 91 ILE A C 1
ATOM 718 O O . ILE A 1 91 ? 18.688 -9.430 -9.761 1.00 94.44 91 ILE A O 1
ATOM 722 N N . TYR A 1 92 ? 17.019 -10.816 -9.162 1.00 95.44 92 TYR A N 1
ATOM 723 C CA . TYR A 1 92 ? 17.052 -11.627 -10.378 1.00 95.44 92 TYR A CA 1
ATOM 724 C C . TYR A 1 92 ? 16.833 -10.774 -11.633 1.00 95.44 92 TYR A C 1
ATOM 726 O O . TYR A 1 92 ? 17.622 -10.858 -12.569 1.00 95.44 92 TYR A O 1
ATOM 734 N N . LEU A 1 93 ? 15.828 -9.891 -11.623 1.00 91.75 93 LEU A N 1
ATOM 735 C CA . LEU A 1 93 ? 15.532 -8.999 -12.748 1.00 91.75 93 LEU A CA 1
ATOM 736 C C . LEU A 1 93 ? 16.637 -7.960 -12.987 1.00 91.75 93 LEU A C 1
ATOM 738 O O . LEU A 1 93 ? 16.863 -7.541 -14.119 1.00 91.75 93 LEU A O 1
ATOM 742 N N . SER A 1 94 ? 17.333 -7.536 -11.928 1.00 90.19 94 SER A N 1
ATOM 743 C CA . SER A 1 94 ? 18.448 -6.590 -12.046 1.00 90.19 94 SER A CA 1
ATOM 744 C C . SER A 1 94 ? 19.722 -7.216 -12.629 1.00 90.19 94 SER A C 1
ATOM 746 O O . SER A 1 94 ? 20.619 -6.490 -13.067 1.00 90.19 94 SER A O 1
ATOM 748 N N . ARG A 1 95 ? 19.817 -8.552 -12.644 1.00 87.44 95 ARG A N 1
ATOM 749 C CA . ARG A 1 95 ? 21.000 -9.274 -13.115 1.00 87.44 95 ARG A CA 1
ATOM 750 C C . ARG A 1 95 ? 21.058 -9.231 -14.645 1.00 87.44 95 ARG A C 1
ATOM 752 O O . ARG A 1 95 ? 20.144 -9.684 -15.326 1.00 87.44 95 ARG A O 1
ATOM 759 N N . ARG A 1 96 ? 22.145 -8.692 -15.205 1.00 77.81 96 ARG A N 1
ATOM 760 C CA . ARG A 1 96 ? 22.406 -8.766 -16.651 1.00 77.81 96 ARG A CA 1
ATOM 761 C C . ARG A 1 96 ? 23.001 -10.131 -16.990 1.00 77.81 96 ARG A C 1
ATOM 763 O O . ARG A 1 96 ? 23.874 -10.600 -16.265 1.00 77.81 96 ARG A O 1
ATOM 770 N N . HIS A 1 97 ? 22.525 -10.751 -18.068 1.00 68.81 97 HIS A N 1
ATOM 771 C CA . HIS A 1 97 ? 23.147 -11.956 -18.615 1.00 68.81 97 HIS A CA 1
ATOM 772 C C . HIS A 1 97 ? 24.512 -11.553 -19.187 1.00 68.81 97 HIS A C 1
ATOM 774 O O . HIS A 1 97 ? 24.584 -10.658 -20.027 1.00 68.81 97 HIS A O 1
ATOM 780 N N . VAL A 1 98 ? 25.582 -12.156 -18.670 1.00 62.19 98 VAL A N 1
ATOM 781 C CA . VAL A 1 98 ? 26.967 -12.004 -19.163 1.00 62.19 98 VAL A CA 1
ATOM 782 C C . VAL A 1 98 ? 27.358 -13.271 -19.938 1.00 62.19 98 VAL A C 1
ATOM 784 O O . VAL A 1 98 ? 28.517 -13.647 -20.001 1.00 62.19 98 VAL A O 1
ATOM 787 N N . ASP A 1 99 ? 26.368 -13.938 -20.526 1.00 64.81 99 ASP A N 1
ATOM 788 C CA . ASP A 1 99 ? 26.542 -15.186 -21.258 1.00 64.81 99 ASP A CA 1
ATOM 789 C C . ASP A 1 99 ? 26.253 -14.907 -22.736 1.00 64.81 99 ASP A C 1
ATOM 791 O O . ASP A 1 99 ? 25.166 -15.187 -23.217 1.00 64.81 99 ASP A O 1
ATOM 795 N N . ASP A 1 100 ? 27.201 -14.242 -23.395 1.00 57.22 100 ASP A N 1
ATOM 796 C CA . ASP A 1 100 ? 27.362 -14.165 -24.856 1.00 57.22 100 ASP A CA 1
ATOM 797 C C . ASP A 1 100 ? 28.812 -13.705 -25.128 1.00 57.22 100 ASP A C 1
ATOM 799 O O . ASP A 1 100 ? 29.068 -12.577 -25.559 1.00 57.22 100 ASP A O 1
ATOM 803 N N . LEU A 1 101 ? 29.778 -14.563 -24.780 1.00 48.09 101 LEU A N 1
ATOM 804 C CA . LEU A 1 101 ? 31.160 -14.533 -25.277 1.00 48.09 101 LEU A CA 1
ATOM 805 C C . LEU A 1 101 ? 31.616 -15.960 -25.587 1.00 48.09 101 LEU A C 1
ATOM 807 O O . LEU A 1 101 ? 31.523 -16.809 -24.672 1.00 48.09 101 LEU A O 1
#

Radius of gyration: 23.96 Å; chains: 1; bounding box: 56×30×57 Å

pLDDT: mean 84.8, std 13.23, range [48.09, 98.38]

Sequence (101 aa):
LFLFVIALLGPARELGRGRLRFQTWLSALFVLVLLGLMWALLQGIQYRQPEKADLSWFGTVQSIAVGLFTTFLYPFELTSILLLVAAIGAIYLSRRHVDDL

Secondary structure (DSSP, 8-state):
-HHHHHHHH-----------HHHHHHHHHHHHHHHHHHHHHHHT------TT--TTTTT-HHHHHHHHHHTSHHHHHHHHHHHHHHHHHHHHHHPPP----

Foldseek 3Di:
DVVVVDVVVPDDPPPDDPDPVVVVVVVVVVVVVVVVVVVVVVVPDDDDPPDDDPPVLPPDPVNVVCCCVPVVVVVNVVVVVVVVVVVVVVVVVPDDDPPDD